Protein AF-A0A956ATN1-F1 (afdb_monomer)

Mean predicted aligned error: 4.31 Å

Solvent-accessible surface area (backbone atoms only — not comparable to full-atom values): 8400 Å² total; per-residue (Å²): 84,71,47,79,45,84,55,100,91,40,74,44,55,21,83,60,87,74,61,74,91,43,49,50,73,65,96,58,38,43,32,34,65,78,18,37,39,31,65,59,89,83,26,42,40,33,41,41,52,32,57,32,76,62,70,100,52,100,42,57,66,34,44,30,34,41,37,42,37,34,59,76,43,75,50,94,66,71,44,70,74,44,100,81,63,52,31,38,39,28,53,42,15,69,38,21,41,31,41,39,45,26,70,30,80,62,44,73,52,72,51,80,40,63,44,69,50,76,52,57,86,61,62,64,78,81,78,40,97,74,87,85,87,68,72,42,86,48,99,91,50,66,51,109

Structure (mmCIF, N/CA/C/O backbone):
data_AF-A0A956ATN1-F1
#
_entry.id   AF-A0A956ATN1-F1
#
loop_
_atom_site.group_PDB
_atom_site.id
_atom_site.type_symbol
_atom_site.label_a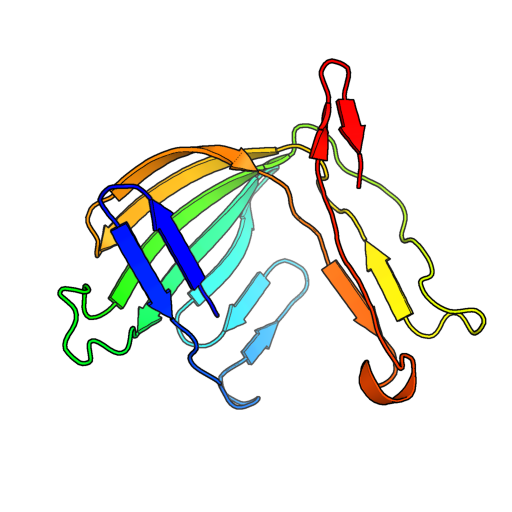tom_id
_atom_site.label_alt_id
_atom_site.label_comp_id
_atom_site.label_asym_id
_atom_site.label_entity_id
_atom_site.label_seq_id
_atom_site.pdbx_PDB_ins_code
_atom_site.Cartn_x
_atom_site.Cartn_y
_atom_site.Cartn_z
_atom_site.occupancy
_atom_site.B_iso_or_equiv
_atom_site.auth_seq_id
_atom_site.auth_comp_id
_atom_site.auth_asym_id
_atom_site.auth_atom_id
_atom_site.pdbx_PDB_model_num
ATOM 1 N N . MET A 1 1 ? 0.417 -8.103 4.912 1.00 94.56 1 MET A N 1
ATOM 2 C CA . MET A 1 1 ? 0.610 -6.775 4.308 1.00 94.56 1 MET A CA 1
ATOM 3 C C . MET A 1 1 ? 1.352 -5.906 5.301 1.00 94.56 1 MET A C 1
ATOM 5 O O . MET A 1 1 ? 0.981 -5.896 6.466 1.00 94.56 1 MET A O 1
ATOM 9 N N . ASN A 1 2 ? 2.399 -5.207 4.876 1.00 94.81 2 ASN A N 1
ATOM 10 C CA . ASN A 1 2 ? 3.101 -4.305 5.783 1.00 94.81 2 ASN A CA 1
ATOM 11 C C . ASN A 1 2 ? 2.355 -2.968 5.863 1.00 94.81 2 ASN A C 1
ATOM 13 O O . ASN A 1 2 ? 1.872 -2.469 4.848 1.00 94.81 2 ASN A O 1
ATOM 17 N N . VAL A 1 3 ? 2.236 -2.409 7.066 1.00 95.19 3 VAL A N 1
ATOM 18 C CA . VAL A 1 3 ? 1.506 -1.160 7.327 1.00 95.19 3 VAL A CA 1
ATOM 19 C C . VAL A 1 3 ? 2.317 -0.304 8.285 1.00 95.19 3 VAL A C 1
ATOM 21 O O . VAL A 1 3 ? 2.756 -0.795 9.322 1.00 95.19 3 VAL A O 1
ATOM 24 N N . ALA A 1 4 ? 2.470 0.979 7.970 1.00 93.62 4 ALA A N 1
ATOM 25 C CA . ALA A 1 4 ? 3.062 1.967 8.862 1.00 93.62 4 ALA A CA 1
ATOM 26 C C . ALA A 1 4 ? 2.110 3.162 9.001 1.00 93.62 4 ALA A C 1
ATOM 28 O O . ALA A 1 4 ? 1.644 3.724 8.011 1.00 93.62 4 ALA A O 1
ATOM 29 N N . LEU A 1 5 ? 1.810 3.531 10.241 1.00 92.19 5 LEU A N 1
ATOM 30 C CA . LEU A 1 5 ? 0.965 4.654 10.620 1.00 92.19 5 LEU A CA 1
ATOM 31 C C . LEU A 1 5 ? 1.817 5.618 11.435 1.00 92.19 5 LEU A C 1
ATOM 33 O O . LEU A 1 5 ? 2.311 5.268 12.510 1.00 92.19 5 LEU A O 1
ATOM 37 N N . HIS A 1 6 ? 1.957 6.830 10.914 1.00 89.75 6 HIS A N 1
ATOM 38 C CA . HIS A 1 6 ? 2.695 7.910 11.543 1.00 89.75 6 HIS A CA 1
ATOM 39 C C . HIS A 1 6 ? 1.778 9.105 11.747 1.00 89.75 6 HIS A C 1
ATOM 41 O O . HIS A 1 6 ? 1.199 9.628 10.798 1.00 89.75 6 HIS A O 1
ATOM 47 N N . GLY A 1 7 ? 1.690 9.564 12.983 1.00 86.06 7 GLY A N 1
ATOM 48 C CA . GLY A 1 7 ? 0.989 10.779 13.345 1.00 86.06 7 GLY A CA 1
ATOM 49 C C . GLY A 1 7 ? 1.372 11.230 14.750 1.00 86.06 7 GLY A C 1
ATOM 50 O O . GLY A 1 7 ? 2.090 10.512 15.453 1.00 86.06 7 GLY A O 1
ATOM 51 N N . PRO A 1 8 ? 0.894 12.411 15.169 1.00 81.81 8 PRO A N 1
ATOM 52 C CA . PRO A 1 8 ? 1.109 12.920 16.523 1.00 81.81 8 PRO A CA 1
ATOM 53 C C . PRO A 1 8 ? 0.684 11.913 17.600 1.00 81.81 8 PRO A C 1
ATOM 55 O O . PRO A 1 8 ? 1.420 11.695 18.559 1.00 81.81 8 PRO A O 1
ATOM 58 N N . ASP A 1 9 ? -0.444 11.234 17.368 1.00 73.88 9 ASP A N 1
ATOM 59 C CA . ASP A 1 9 ? -1.102 10.362 18.347 1.00 73.88 9 ASP A CA 1
ATOM 60 C C . ASP A 1 9 ? -1.008 8.864 18.008 1.00 73.88 9 ASP A C 1
ATOM 62 O O . ASP A 1 9 ? -1.551 8.022 18.722 1.00 73.88 9 ASP A O 1
ATOM 66 N N . ALA A 1 10 ? -0.334 8.505 16.909 1.00 74.31 10 ALA A N 1
ATOM 67 C CA . ALA A 1 10 ? -0.229 7.121 16.457 1.00 74.31 10 ALA A CA 1
ATOM 68 C C . ALA A 1 10 ? 1.140 6.828 15.836 1.00 74.31 10 ALA A C 1
ATOM 70 O O . ALA A 1 10 ? 1.537 7.428 14.836 1.00 74.31 10 ALA A O 1
ATOM 71 N N . ARG A 1 11 ? 1.841 5.852 16.414 1.00 86.56 11 ARG A N 1
ATOM 72 C CA . ARG A 1 11 ? 3.038 5.227 15.842 1.00 86.56 11 ARG A CA 1
ATOM 73 C C . ARG A 1 11 ? 2.790 3.735 15.821 1.00 86.56 11 ARG A C 1
ATOM 75 O O . ARG A 1 11 ? 2.953 3.063 16.834 1.00 86.56 11 ARG A O 1
ATOM 82 N N . VAL A 1 12 ? 2.273 3.241 14.703 1.00 89.12 12 VAL A N 1
ATOM 83 C CA . VAL A 1 12 ? 1.878 1.837 14.581 1.00 89.12 12 VAL A CA 1
ATOM 84 C C . VAL A 1 12 ? 2.533 1.225 13.361 1.00 89.12 12 VAL A C 1
ATOM 86 O O . VAL A 1 12 ? 2.455 1.784 12.274 1.00 89.12 12 VAL A O 1
ATOM 89 N N . TRP A 1 13 ? 3.147 0.061 13.533 1.00 90.75 13 TRP A N 1
ATOM 90 C CA . TRP A 1 13 ? 3.815 -0.653 12.458 1.00 90.75 13 TRP A CA 1
ATOM 91 C C . TRP A 1 13 ? 3.449 -2.130 12.506 1.00 90.75 13 TRP A C 1
ATOM 93 O O . TRP A 1 13 ? 3.445 -2.753 13.572 1.00 90.75 13 TRP A O 1
ATOM 103 N N . SER A 1 14 ? 3.183 -2.691 11.335 1.00 92.94 14 SER A N 1
ATOM 104 C CA . SER A 1 14 ? 3.136 -4.123 11.095 1.00 92.94 14 SER A CA 1
ATOM 105 C 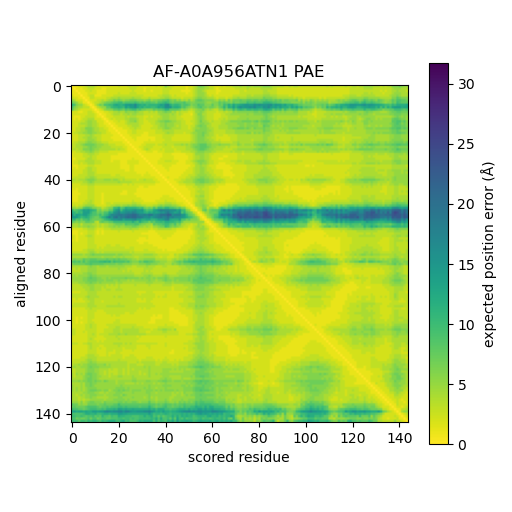C . SER A 1 14 ? 4.084 -4.453 9.953 1.00 92.94 14 SER A C 1
ATOM 107 O O . SER A 1 14 ? 3.916 -3.956 8.841 1.00 92.94 14 SER A O 1
ATOM 109 N N . PHE A 1 15 ? 5.073 -5.293 10.245 1.00 91.62 15 PHE A N 1
ATOM 110 C CA . PHE A 1 15 ? 6.072 -5.776 9.293 1.00 91.62 15 PHE A CA 1
ATOM 111 C C . PHE A 1 15 ? 6.123 -7.305 9.344 1.00 91.62 15 PHE A C 1
ATOM 113 O O . PHE A 1 15 ? 7.133 -7.905 9.706 1.00 91.62 15 PHE A O 1
ATOM 120 N N . THR A 1 16 ? 4.970 -7.937 9.113 1.00 90.12 16 THR A N 1
ATOM 121 C CA . THR A 1 16 ? 4.845 -9.397 9.182 1.00 90.12 16 THR A CA 1
ATOM 122 C C . THR A 1 16 ? 5.148 -10.008 7.819 1.00 90.12 16 THR A C 1
ATOM 124 O O . THR A 1 16 ? 4.287 -9.995 6.931 1.00 90.12 16 THR A O 1
ATOM 127 N N . GLU A 1 17 ? 6.337 -10.598 7.698 1.00 90.75 17 GLU A N 1
ATOM 128 C CA . GLU A 1 17 ? 6.719 -11.443 6.566 1.00 90.75 17 GLU A CA 1
ATOM 129 C C . GLU A 1 17 ? 5.845 -12.700 6.504 1.00 90.75 17 GLU A C 1
ATOM 131 O O . GLU A 1 17 ? 5.511 -13.302 7.530 1.00 90.75 17 GLU A O 1
ATOM 136 N N . ARG A 1 18 ? 5.446 -13.086 5.292 1.0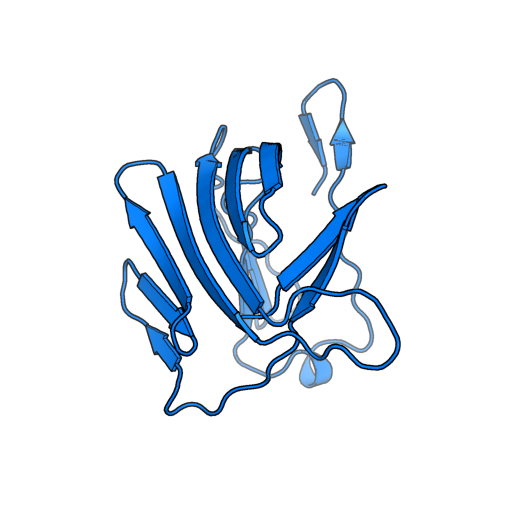0 92.94 18 ARG A N 1
ATOM 137 C CA . ARG A 1 18 ? 4.556 -14.224 5.047 1.00 92.94 18 ARG A CA 1
ATOM 138 C C . ARG A 1 18 ? 5.100 -15.104 3.933 1.00 92.94 18 ARG A C 1
ATOM 140 O O . ARG A 1 18 ? 5.663 -14.603 2.965 1.00 92.94 18 ARG A O 1
ATOM 147 N N . GLY A 1 19 ? 4.906 -16.412 4.088 1.00 95.38 19 GLY A N 1
ATOM 148 C CA . GLY A 1 19 ? 5.204 -17.394 3.053 1.00 95.38 19 GLY A CA 1
ATOM 149 C C . GLY A 1 19 ? 4.242 -17.293 1.869 1.00 95.38 19 GLY A C 1
ATOM 150 O O . GLY A 1 19 ? 3.202 -16.633 1.938 1.00 95.38 19 GLY A O 1
ATOM 151 N N . ALA A 1 20 ? 4.595 -17.968 0.775 1.00 95.50 20 ALA A N 1
ATOM 152 C CA . ALA A 1 20 ? 3.796 -17.993 -0.449 1.00 95.50 20 ALA A CA 1
ATOM 153 C C . ALA A 1 20 ? 2.400 -18.613 -0.247 1.00 95.50 20 ALA A C 1
ATOM 155 O O . ALA A 1 20 ? 1.456 -18.230 -0.926 1.00 95.50 20 ALA A O 1
ATOM 156 N N . ASP A 1 21 ? 2.258 -19.529 0.710 1.00 97.31 21 ASP A N 1
ATOM 157 C CA . ASP A 1 21 ? 0.999 -20.172 1.101 1.00 97.31 21 ASP A CA 1
ATOM 158 C C . ASP A 1 21 ? -0.022 -19.196 1.707 1.00 97.31 21 ASP A C 1
ATOM 160 O O . ASP A 1 21 ? -1.227 -19.432 1.646 1.00 97.31 21 ASP A O 1
ATOM 164 N N . ALA A 1 22 ? 0.449 -18.075 2.254 1.00 97.19 22 ALA A N 1
ATOM 165 C CA . ALA A 1 22 ? -0.388 -17.012 2.793 1.00 97.19 22 ALA A CA 1
ATOM 166 C C . ALA A 1 22 ? -0.645 -15.877 1.784 1.00 97.19 22 ALA A C 1
ATOM 168 O O . ALA A 1 22 ? -1.166 -14.830 2.175 1.00 97.19 22 ALA A O 1
ATOM 169 N N . VAL A 1 23 ? -0.276 -16.046 0.511 1.00 97.56 23 VAL A N 1
ATOM 170 C CA . VAL A 1 23 ? -0.507 -15.058 -0.549 1.00 97.56 23 VAL A CA 1
ATOM 171 C C . VAL A 1 23 ? -1.400 -15.661 -1.625 1.00 97.56 23 VAL A C 1
ATOM 173 O O . VAL A 1 23 ? -1.074 -16.676 -2.232 1.00 97.56 23 VAL A O 1
ATOM 176 N N . ALA A 1 24 ? -2.515 -14.995 -1.903 1.00 97.38 24 ALA A N 1
ATOM 177 C CA . ALA A 1 24 ? -3.398 -15.337 -3.010 1.00 97.38 24 ALA A CA 1
ATOM 178 C C . ALA A 1 24 ? -3.657 -14.091 -3.853 1.00 97.38 24 ALA A C 1
ATOM 180 O O . ALA A 1 24 ? -3.810 -12.990 -3.326 1.00 97.38 24 ALA A O 1
ATOM 181 N N . ARG A 1 25 ? -3.696 -14.248 -5.174 1.00 95.81 25 ARG A N 1
ATOM 182 C CA . ARG A 1 25 ? -3.927 -13.140 -6.100 1.00 95.81 25 ARG A CA 1
ATOM 183 C C . ARG A 1 25 ? -4.733 -13.617 -7.293 1.00 95.81 25 ARG A C 1
ATOM 185 O O . ARG A 1 25 ? -4.445 -14.676 -7.845 1.00 95.81 25 ARG A O 1
ATOM 192 N N . ASP A 1 26 ? -5.666 -12.787 -7.724 1.00 94.19 26 ASP A N 1
ATOM 193 C CA . ASP A 1 26 ? -6.343 -12.913 -9.006 1.00 94.19 26 ASP A CA 1
ATOM 194 C C . ASP A 1 26 ? -6.265 -11.585 -9.781 1.00 94.19 26 ASP A C 1
ATOM 196 O O . ASP A 1 26 ? -5.338 -10.789 -9.595 1.00 94.19 26 ASP A O 1
ATOM 200 N N . ARG A 1 27 ? -7.178 -11.384 -10.733 1.00 90.94 27 ARG A N 1
ATOM 201 C CA . ARG A 1 27 ? -7.222 -10.179 -11.561 1.00 90.94 27 ARG A CA 1
ATOM 202 C C . ARG A 1 27 ? -7.574 -8.928 -10.752 1.00 90.94 27 ARG A C 1
ATOM 204 O O . ARG A 1 27 ? -6.992 -7.879 -11.005 1.00 90.94 27 ARG A O 1
ATOM 211 N N . ASP A 1 28 ? -8.511 -9.043 -9.816 1.00 90.00 28 ASP A N 1
ATOM 212 C CA . ASP A 1 28 ? -9.148 -7.907 -9.144 1.00 90.00 28 ASP A CA 1
ATOM 213 C C . ASP A 1 28 ? -8.788 -7.828 -7.652 1.00 90.00 28 ASP A C 1
ATOM 215 O O . ASP A 1 28 ? -9.111 -6.834 -6.995 1.00 90.00 28 ASP A O 1
ATOM 219 N N . GLN A 1 29 ? -8.113 -8.853 -7.120 1.00 95.88 29 GLN A N 1
ATOM 220 C CA . GLN A 1 29 ? -7.802 -8.993 -5.704 1.00 95.88 29 GLN A CA 1
ATOM 221 C C . GLN A 1 29 ? -6.368 -9.478 -5.436 1.00 95.88 29 GLN A C 1
ATOM 223 O O . GLN A 1 29 ? -5.843 -10.379 -6.091 1.00 95.88 29 GLN A O 1
ATOM 228 N N . LEU A 1 30 ? -5.765 -8.927 -4.380 1.00 97.19 30 LEU A N 1
ATOM 229 C CA . LEU A 1 30 ? -4.561 -9.425 -3.717 1.00 97.19 30 LEU A CA 1
ATOM 230 C C . LEU A 1 30 ? -4.860 -9.651 -2.230 1.00 97.19 30 LEU A C 1
ATOM 232 O O . LEU A 1 30 ? -5.197 -8.715 -1.509 1.00 97.19 30 LEU A O 1
ATOM 236 N N . ALA A 1 31 ? -4.704 -10.883 -1.762 1.00 98.12 31 ALA A N 1
ATOM 237 C CA . ALA A 1 31 ? -4.797 -11.262 -0.359 1.00 98.12 31 ALA A CA 1
ATOM 238 C C . ALA A 1 31 ? -3.414 -11.640 0.189 1.00 98.12 31 ALA A C 1
ATOM 240 O O . ALA A 1 31 ? -2.666 -12.391 -0.436 1.00 98.12 31 ALA A O 1
ATOM 241 N N . ILE A 1 32 ? -3.081 -11.115 1.369 1.00 97.50 32 ILE A N 1
ATOM 242 C CA . ILE A 1 32 ? -1.842 -11.400 2.098 1.00 97.50 32 ILE A CA 1
ATOM 243 C C . ILE A 1 32 ? -2.215 -11.696 3.555 1.00 97.50 32 ILE A C 1
ATOM 245 O O . ILE A 1 32 ? -2.445 -10.783 4.353 1.00 97.50 32 ILE A O 1
ATOM 249 N N . GLY A 1 33 ? -2.263 -12.977 3.914 1.00 96.12 33 GLY A N 1
ATOM 250 C CA . GLY A 1 33 ? -2.876 -13.448 5.150 1.00 96.12 33 GLY A CA 1
ATOM 251 C C . GLY A 1 33 ? -4.359 -13.086 5.186 1.00 96.12 33 GLY A C 1
ATOM 252 O O . GLY A 1 33 ? -5.098 -13.381 4.255 1.00 96.12 33 GLY A O 1
ATOM 253 N N . GLU A 1 34 ? -4.786 -12.420 6.257 1.00 96.62 34 GLU A N 1
ATOM 254 C CA . GLU A 1 34 ? -6.175 -11.974 6.424 1.00 96.62 34 GLU A CA 1
ATOM 255 C C . GLU A 1 34 ? -6.442 -10.565 5.866 1.00 96.62 34 GLU A C 1
ATOM 257 O O . GLU A 1 34 ? -7.578 -10.096 5.916 1.00 96.62 34 GLU A O 1
ATOM 262 N N . SER A 1 35 ? -5.418 -9.881 5.344 1.00 98.19 35 SER A N 1
ATOM 263 C CA . SER A 1 35 ? -5.582 -8.577 4.699 1.00 98.19 35 SER A CA 1
ATOM 264 C C . SER A 1 35 ? -5.825 -8.737 3.207 1.00 98.19 35 SER A C 1
ATOM 266 O O . SER A 1 35 ? -5.181 -9.556 2.547 1.00 98.19 35 SER A O 1
ATOM 268 N N . VAL A 1 36 ? -6.715 -7.914 2.662 1.00 98.44 36 VAL A N 1
ATOM 269 C CA . VAL A 1 36 ? -7.159 -7.995 1.271 1.00 98.44 36 VAL A CA 1
ATOM 270 C C . VAL A 1 36 ? -7.188 -6.610 0.646 1.00 98.44 36 VAL A C 1
ATOM 272 O O . VAL A 1 36 ? -7.734 -5.675 1.218 1.00 98.44 36 VAL A O 1
ATOM 275 N N . MET A 1 37 ? -6.644 -6.493 -0.557 1.00 98.00 37 MET A N 1
ATOM 276 C CA . MET A 1 37 ? -6.757 -5.335 -1.434 1.00 98.00 37 MET A CA 1
ATOM 277 C C . MET A 1 37 ? -7.556 -5.736 -2.671 1.00 98.00 37 MET A C 1
ATOM 279 O O . MET A 1 37 ? -7.254 -6.760 -3.280 1.00 98.00 37 MET A O 1
ATOM 283 N N . ARG A 1 38 ? -8.566 -4.949 -3.044 1.00 97.81 38 ARG A N 1
ATOM 284 C CA . ARG A 1 38 ? -9.400 -5.219 -4.220 1.00 97.81 38 ARG A CA 1
ATOM 285 C C . ARG A 1 38 ? -9.995 -3.959 -4.825 1.00 97.81 38 ARG A C 1
ATOM 287 O O . ARG A 1 38 ? -10.309 -3.014 -4.101 1.00 97.81 38 ARG A O 1
ATOM 294 N N . TRP A 1 39 ? -10.217 -3.977 -6.131 1.00 94.75 39 TRP A N 1
ATOM 295 C CA . TRP A 1 39 ? -10.989 -2.933 -6.802 1.00 94.75 39 TRP A CA 1
ATOM 296 C C . TRP A 1 39 ? -12.491 -3.175 -6.621 1.00 94.75 39 TRP A C 1
ATOM 298 O O . TRP A 1 39 ? -12.989 -4.285 -6.804 1.00 94.75 39 TRP A O 1
ATOM 308 N N . VAL A 1 40 ? -13.224 -2.132 -6.236 1.00 95.56 40 VAL A N 1
ATOM 309 C CA . VAL A 1 40 ? -14.686 -2.129 -6.114 1.00 95.56 40 VAL A CA 1
ATOM 310 C C . VAL A 1 40 ? -15.208 -0.892 -6.835 1.00 95.56 40 VAL A C 1
ATOM 312 O O . VAL A 1 40 ? -15.178 0.210 -6.292 1.00 95.56 40 VAL A O 1
ATOM 315 N N . GLY A 1 41 ? -15.681 -1.073 -8.069 1.00 93.94 41 GLY A N 1
ATOM 316 C CA . GLY A 1 41 ? -16.020 0.057 -8.934 1.00 93.94 41 GLY A CA 1
ATOM 317 C C . GLY A 1 41 ? -14.766 0.851 -9.302 1.00 93.94 41 GLY A C 1
ATOM 318 O O . GLY A 1 41 ? -13.806 0.278 -9.808 1.00 93.94 41 GLY A O 1
ATOM 319 N N . ASP A 1 42 ? -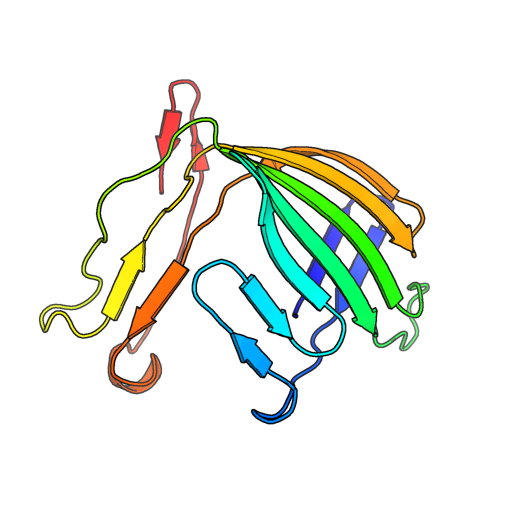14.780 2.153 -9.031 1.00 93.75 42 ASP A N 1
ATOM 320 C CA . ASP A 1 42 ? -13.668 3.081 -9.262 1.00 93.75 42 ASP A CA 1
ATOM 321 C C . ASP A 1 42 ? -12.763 3.272 -8.031 1.00 93.75 42 ASP A C 1
ATOM 323 O O . ASP A 1 42 ? -11.892 4.139 -8.036 1.00 93.75 42 ASP A O 1
ATOM 327 N N . GLU A 1 43 ? -12.938 2.474 -6.974 1.00 96.75 43 GLU A N 1
ATOM 328 C CA . GLU A 1 43 ? -12.183 2.605 -5.727 1.00 96.75 43 GLU A CA 1
ATOM 329 C C . GLU A 1 43 ? -11.360 1.355 -5.412 1.00 96.75 43 GLU A C 1
ATOM 331 O O . GLU A 1 43 ? -11.814 0.218 -5.559 1.00 96.75 43 GLU A O 1
ATOM 336 N N . LEU A 1 44 ? -10.153 1.573 -4.898 1.00 97.56 44 LEU A N 1
ATOM 337 C CA . LEU A 1 44 ? -9.336 0.537 -4.290 1.00 97.56 44 LEU A CA 1
ATOM 338 C C . LEU A 1 44 ? -9.726 0.411 -2.815 1.00 97.56 44 LEU A C 1
ATOM 340 O O . LEU A 1 44 ? -9.542 1.339 -2.024 1.00 97.56 44 LEU A O 1
ATOM 344 N N . VAL A 1 45 ? -10.257 -0.745 -2.433 1.00 98.50 45 VAL A N 1
ATOM 345 C CA . VAL A 1 45 ? -10.633 -1.063 -1.054 1.00 98.50 45 VAL A CA 1
ATOM 346 C C . VAL A 1 45 ? -9.592 -1.998 -0.454 1.00 98.50 45 VAL A C 1
ATOM 348 O O . VAL A 1 45 ? -9.310 -3.062 -1.005 1.00 98.50 45 VAL A O 1
ATOM 351 N N . ILE A 1 46 ? -9.042 -1.608 0.694 1.00 98.56 46 ILE A N 1
ATOM 352 C CA . ILE A 1 46 ? -8.046 -2.376 1.440 1.00 98.56 46 ILE A CA 1
ATOM 353 C C . ILE A 1 46 ? -8.614 -2.679 2.824 1.00 98.56 46 ILE A C 1
ATOM 355 O O . ILE A 1 46 ? -8.789 -1.780 3.645 1.00 98.56 46 ILE A O 1
ATOM 359 N N . ASP A 1 47 ? -8.905 -3.946 3.074 1.00 98.62 47 ASP A N 1
ATOM 360 C CA . ASP A 1 47 ? -9.270 -4.475 4.381 1.00 98.62 47 ASP A CA 1
ATOM 361 C C . ASP A 1 47 ? -7.995 -4.963 5.080 1.00 98.62 47 ASP A C 1
ATOM 363 O O . ASP A 1 47 ? -7.299 -5.850 4.586 1.00 98.62 47 ASP A O 1
ATOM 367 N N . LEU A 1 48 ? -7.668 -4.353 6.217 1.00 98.06 48 LEU A N 1
ATOM 368 C CA . LEU A 1 48 ? -6.476 -4.646 7.003 1.00 98.06 48 LEU A CA 1
ATOM 369 C C . LEU A 1 48 ? -6.825 -5.520 8.202 1.00 98.06 48 LEU A C 1
ATOM 371 O O . LEU A 1 48 ? -7.740 -5.208 8.971 1.00 98.06 48 LEU A O 1
ATOM 375 N N . LYS A 1 49 ? -6.028 -6.569 8.395 1.00 97.25 49 LYS A N 1
ATOM 376 C CA . LYS A 1 49 ? -5.971 -7.361 9.621 1.00 97.25 49 LYS A CA 1
ATOM 377 C C . LYS A 1 49 ? -4.536 -7.827 9.838 1.00 97.25 49 LYS A C 1
ATOM 379 O O . LYS A 1 49 ? -4.133 -8.933 9.483 1.00 97.25 49 LYS A O 1
ATOM 384 N N . GLU A 1 50 ? -3.741 -6.923 10.393 1.00 96.19 50 GLU A N 1
ATOM 385 C CA . GLU A 1 50 ? -2.298 -7.087 10.527 1.00 96.19 50 GLU A CA 1
ATOM 386 C C . GLU A 1 50 ? -1.866 -7.055 11.984 1.00 96.19 50 GLU A C 1
ATOM 388 O O . GLU A 1 50 ? -2.297 -6.196 12.746 1.00 96.19 50 GLU A O 1
ATOM 393 N N . ARG A 1 51 ? -0.981 -7.972 12.378 1.00 92.62 51 ARG A N 1
ATOM 394 C CA . ARG A 1 51 ? -0.434 -8.005 13.739 1.00 92.62 51 ARG A CA 1
ATOM 395 C C . ARG A 1 51 ? 0.685 -6.988 13.869 1.00 92.62 51 ARG A C 1
ATOM 397 O O . ARG A 1 51 ? 1.540 -6.894 12.991 1.00 92.62 51 ARG A O 1
ATOM 404 N N . THR A 1 52 ? 0.713 -6.253 14.964 1.00 89.31 52 THR A N 1
ATOM 405 C CA . THR A 1 52 ? 1.867 -5.422 15.316 1.00 89.31 52 THR A CA 1
ATOM 406 C C . THR A 1 52 ? 2.800 -6.224 16.226 1.00 89.31 52 THR A C 1
ATOM 408 O O . THR A 1 52 ? 2.499 -7.354 16.626 1.00 89.31 52 THR A O 1
ATOM 411 N N . LYS A 1 53 ? 3.950 -5.642 16.569 1.00 80.62 53 LYS A N 1
ATOM 412 C CA . LYS A 1 53 ? 4.845 -6.191 17.589 1.00 80.62 53 LYS A CA 1
ATOM 413 C C . LYS A 1 53 ? 4.983 -5.172 18.728 1.00 80.62 53 LYS A C 1
ATOM 415 O O . LYS A 1 53 ? 5.900 -4.355 18.683 1.00 80.62 53 LYS A O 1
ATOM 420 N N . PRO A 1 54 ? 4.081 -5.177 19.725 1.00 65.06 54 PRO A N 1
ATOM 421 C CA . PRO A 1 54 ? 4.148 -4.238 20.837 1.00 65.06 54 PRO A CA 1
ATOM 422 C C . PRO A 1 54 ? 5.289 -4.661 21.773 1.00 65.06 54 P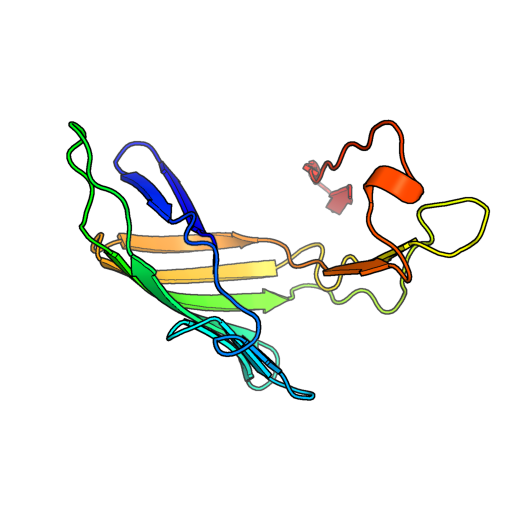RO A C 1
ATOM 424 O O . PRO A 1 54 ? 5.095 -5.435 22.705 1.00 65.06 54 PRO A O 1
ATOM 427 N N . PHE A 1 55 ? 6.513 -4.213 21.495 1.00 61.78 55 PHE A N 1
ATOM 428 C CA . PHE A 1 55 ? 7.635 -4.343 22.425 1.00 61.78 55 PHE A CA 1
ATOM 429 C C . PHE A 1 55 ? 7.940 -2.969 23.012 1.00 61.78 55 PHE A C 1
ATOM 431 O O . PHE A 1 55 ? 8.344 -2.066 22.289 1.00 61.78 55 PHE A O 1
ATOM 438 N N . PHE A 1 56 ? 7.733 -2.830 24.324 1.00 60.59 56 PHE A N 1
ATOM 439 C CA . PHE A 1 56 ? 8.041 -1.653 25.154 1.00 60.59 56 PHE A CA 1
ATOM 440 C C . PHE A 1 56 ? 7.316 -0.331 24.811 1.00 60.59 56 PHE A C 1
ATOM 442 O O . PHE A 1 56 ? 7.263 0.555 25.661 1.00 60.59 56 PHE A O 1
ATOM 449 N N . GLU A 1 57 ? 6.692 -0.204 23.639 1.00 65.94 57 GLU A N 1
ATOM 450 C CA . GLU A 1 57 ? 5.863 0.941 23.244 1.00 65.94 57 GLU A CA 1
ATOM 451 C C . GLU A 1 57 ? 4.360 0.659 23.438 1.00 65.94 57 GLU A C 1
ATOM 453 O O . GLU A 1 57 ? 3.886 -0.460 23.225 1.00 65.94 57 GLU A O 1
ATOM 458 N N . LYS A 1 58 ? 3.580 1.689 23.813 1.00 72.00 58 LYS A N 1
ATOM 459 C CA . LYS A 1 58 ? 2.105 1.639 23.829 1.00 72.00 58 LYS A CA 1
ATOM 460 C C . LYS A 1 58 ? 1.572 1.611 22.392 1.00 72.00 58 LYS A C 1
ATOM 462 O O . LYS A 1 58 ? 1.153 2.631 21.853 1.00 72.00 58 LYS A O 1
ATOM 467 N N . MET A 1 59 ? 1.597 0.436 21.779 1.00 79.94 59 MET A N 1
ATOM 468 C CA . MET A 1 59 ? 1.036 0.176 20.457 1.00 79.94 59 MET A CA 1
ATOM 469 C C . MET A 1 59 ? -0.165 -0.770 20.564 1.00 79.94 59 MET A C 1
ATOM 471 O O . MET A 1 59 ? -0.152 -1.661 21.415 1.00 79.94 59 MET A O 1
ATOM 475 N N . PRO A 1 60 ? -1.192 -0.628 19.706 1.00 82.81 60 PRO A N 1
ATOM 476 C CA . PRO A 1 60 ? -2.237 -1.644 19.601 1.00 82.81 60 PRO A CA 1
ATOM 477 C C . PRO A 1 60 ? -1.622 -2.976 19.163 1.00 82.81 60 PRO A C 1
ATOM 479 O O . PRO A 1 60 ? -0.638 -2.963 18.431 1.00 82.81 60 PRO A O 1
ATOM 482 N N . GLU A 1 61 ? -2.224 -4.111 19.518 1.00 87.94 61 GLU A N 1
ATOM 483 C CA . GLU A 1 61 ? -1.753 -5.454 19.119 1.00 87.94 61 GLU A CA 1
ATOM 484 C C . GLU A 1 61 ? -1.933 -5.749 17.619 1.00 87.94 61 GLU A C 1
ATOM 486 O O . GLU A 1 61 ? -1.316 -6.662 17.062 1.00 87.94 61 GLU A O 1
ATOM 491 N N . ALA A 1 62 ? -2.793 -4.977 16.953 1.00 92.31 62 ALA A N 1
ATOM 492 C CA . ALA A 1 62 ? -3.107 -5.140 15.546 1.00 92.31 62 ALA A CA 1
ATOM 493 C C . ALA A 1 62 ? -3.501 -3.813 14.887 1.00 92.31 62 ALA A C 1
ATOM 495 O O . ALA A 1 62 ? -4.028 -2.906 15.537 1.00 92.31 62 ALA A O 1
ATOM 496 N N . VAL A 1 63 ? -3.298 -3.739 13.575 1.00 95.06 63 VAL A N 1
ATOM 497 C CA . VAL A 1 63 ? -3.922 -2.757 12.690 1.00 95.06 63 VAL A CA 1
ATOM 498 C C . VAL A 1 63 ? -5.107 -3.432 12.018 1.00 95.06 63 VAL A C 1
ATOM 500 O O . VAL A 1 63 ? -4.931 -4.355 11.220 1.00 95.06 63 VAL A O 1
ATOM 503 N N . ILE A 1 64 ? -6.311 -2.988 12.367 1.00 97.19 64 ILE A N 1
ATOM 504 C CA . ILE A 1 64 ? -7.559 -3.553 11.850 1.00 97.19 64 ILE A CA 1
ATOM 505 C C . ILE A 1 64 ? -8.437 -2.425 11.339 1.00 97.19 64 ILE A C 1
ATOM 507 O O . ILE A 1 64 ? -8.653 -1.434 12.041 1.00 97.19 64 ILE A O 1
ATOM 511 N N . GLY A 1 65 ? -8.968 -2.585 10.130 1.00 98.06 65 GLY A N 1
ATOM 512 C CA . GLY A 1 65 ? -9.935 -1.656 9.564 1.00 98.06 65 GLY A CA 1
ATOM 513 C C . GLY A 1 65 ? -9.935 -1.634 8.050 1.00 98.06 65 GLY A C 1
ATOM 514 O O . GLY A 1 65 ? -9.477 -2.573 7.409 1.00 98.06 65 GLY A O 1
ATOM 515 N N . ARG A 1 66 ? -10.457 -0.546 7.488 1.00 98.69 66 ARG A N 1
ATOM 516 C CA . ARG A 1 66 ? -10.616 -0.372 6.048 1.00 98.69 66 ARG A CA 1
ATOM 517 C C . ARG A 1 66 ? -10.003 0.935 5.574 1.00 98.69 66 ARG A C 1
ATOM 519 O O . ARG A 1 66 ? -10.164 1.977 6.208 1.00 98.69 66 ARG A O 1
ATOM 526 N N . ILE A 1 67 ? -9.360 0.866 4.420 1.00 98.56 67 ILE A N 1
ATOM 527 C CA . ILE A 1 67 ? -8.914 2.007 3.632 1.00 98.56 67 ILE A CA 1
ATOM 528 C C . ILE A 1 67 ? -9.689 1.981 2.315 1.00 98.56 67 ILE A C 1
ATOM 530 O O . ILE A 1 67 ? -9.796 0.934 1.678 1.00 98.56 67 ILE A O 1
ATOM 534 N N . ARG A 1 68 ? -10.240 3.123 1.911 1.00 98.69 68 ARG A N 1
ATOM 535 C CA . ARG A 1 68 ? -10.805 3.334 0.575 1.00 98.69 68 ARG A CA 1
ATOM 536 C C . ARG A 1 68 ? -9.972 4.394 -0.116 1.00 98.69 68 ARG A C 1
ATOM 538 O O . ARG A 1 68 ? -9.843 5.499 0.404 1.00 98.69 68 ARG A O 1
ATOM 545 N N . LEU A 1 69 ? -9.399 4.057 -1.258 1.00 98.38 69 LEU A N 1
ATOM 546 C CA . LEU A 1 69 ? -8.648 4.978 -2.094 1.00 98.38 69 LEU A CA 1
ATOM 547 C C . LEU A 1 69 ? -9.425 5.195 -3.386 1.00 98.38 69 LEU A C 1
ATOM 549 O O . LEU A 1 69 ? -9.716 4.249 -4.113 1.00 98.38 69 LEU A O 1
ATOM 553 N N . ARG A 1 70 ? -9.735 6.455 -3.671 1.00 98.19 70 ARG A N 1
ATOM 554 C CA . ARG A 1 70 ? -10.392 6.890 -4.895 1.00 98.19 70 ARG A CA 1
ATOM 555 C C . ARG A 1 70 ? -9.390 7.661 -5.752 1.00 98.19 70 ARG A C 1
ATOM 557 O O . ARG A 1 70 ? -8.990 8.757 -5.346 1.00 98.19 70 ARG A O 1
ATOM 564 N N . PRO A 1 71 ? -8.958 7.118 -6.899 1.00 96.69 71 PRO A N 1
ATOM 565 C CA . PRO A 1 71 ? -8.116 7.841 -7.842 1.00 96.69 71 PRO A CA 1
ATOM 566 C C . PRO A 1 71 ? -8.788 9.144 -8.290 1.00 96.69 71 PRO A C 1
ATOM 568 O O . PRO A 1 71 ? -9.973 9.161 -8.615 1.00 96.69 71 PRO A O 1
ATOM 571 N N . GLU A 1 72 ? -8.030 10.238 -8.313 1.00 94.94 72 GLU A N 1
ATOM 572 C CA . GLU A 1 72 ? -8.440 11.483 -8.985 1.00 94.94 72 GLU A CA 1
ATOM 573 C C . GLU A 1 72 ? -7.977 11.477 -10.449 1.00 94.94 72 GLU A C 1
ATOM 575 O O . GLU A 1 72 ? -8.572 12.120 -11.309 1.00 94.94 72 GLU A O 1
ATOM 580 N N . MET A 1 73 ? -6.914 10.721 -10.724 1.00 91.31 73 MET A N 1
ATOM 581 C CA . MET A 1 73 ? -6.353 10.477 -12.043 1.00 91.31 73 MET A CA 1
ATOM 582 C C . MET A 1 73 ? -5.776 9.063 -12.069 1.00 91.31 73 MET A C 1
ATOM 584 O O . MET A 1 73 ? -5.137 8.643 -11.102 1.00 91.31 73 MET A O 1
ATOM 588 N N . LEU A 1 74 ? -5.984 8.356 -13.180 1.00 93.31 74 LEU A N 1
ATOM 589 C CA . LEU A 1 74 ? -5.331 7.083 -13.468 1.00 93.31 74 LEU A CA 1
ATOM 590 C C . LEU A 1 74 ? -4.260 7.289 -14.536 1.00 93.31 74 LEU A C 1
ATOM 592 O O . LEU A 1 74 ? -4.497 7.985 -15.522 1.00 93.31 74 LEU A O 1
ATOM 596 N N . PHE A 1 75 ? -3.098 6.680 -14.333 1.00 91.75 75 PHE A N 1
ATOM 597 C CA . PHE A 1 75 ? -2.018 6.643 -15.316 1.00 91.75 75 PHE A CA 1
ATOM 598 C C . PHE A 1 75 ? -2.101 5.348 -16.119 1.00 91.75 75 PHE A C 1
ATOM 600 O O . PHE A 1 75 ? -2.206 4.261 -15.553 1.00 91.75 75 PHE A O 1
ATOM 607 N N . ASP A 1 76 ? -2.044 5.457 -17.441 1.00 92.12 76 ASP A N 1
ATOM 608 C CA . ASP A 1 76 ? -2.320 4.364 -18.380 1.00 92.12 76 ASP A CA 1
ATOM 609 C C . ASP A 1 76 ? -1.069 3.636 -18.892 1.00 92.12 76 ASP A C 1
ATOM 611 O O . ASP A 1 76 ? -1.182 2.658 -19.631 1.00 92.12 76 ASP A O 1
ATOM 615 N N . HIS A 1 77 ? 0.122 4.074 -18.485 1.00 91.88 77 HIS A N 1
ATOM 616 C CA . HIS A 1 77 ? 1.385 3.509 -18.942 1.00 91.88 77 HIS A CA 1
ATOM 617 C C . HIS A 1 77 ? 2.365 3.247 -17.798 1.00 91.88 77 HIS A C 1
ATOM 619 O O . HIS A 1 77 ? 2.327 3.865 -16.732 1.00 91.88 77 HIS A O 1
ATOM 625 N N . GLN A 1 78 ? 3.265 2.305 -18.062 1.00 95.56 78 GLN A N 1
ATOM 626 C CA . GLN A 1 78 ? 4.353 1.913 -17.176 1.00 95.56 78 GLN A CA 1
ATOM 627 C C . GLN A 1 78 ? 5.652 2.597 -17.614 1.00 95.56 78 GLN A C 1
ATOM 629 O O . GLN A 1 78 ? 5.867 2.859 -18.798 1.00 95.56 78 GLN A O 1
ATOM 634 N N . VAL A 1 79 ? 6.534 2.853 -16.655 1.00 95.12 79 VAL A N 1
ATOM 635 C CA . VAL A 1 79 ? 7.849 3.463 -16.843 1.00 95.12 79 VAL A CA 1
ATOM 636 C C . VAL A 1 79 ? 8.917 2.391 -16.662 1.00 95.12 79 VAL A C 1
ATOM 638 O O . VAL A 1 79 ? 8.965 1.713 -15.637 1.00 95.12 79 VAL A O 1
ATOM 641 N N . ILE A 1 80 ? 9.789 2.243 -17.656 1.00 96.12 80 ILE A N 1
ATOM 642 C CA . ILE A 1 80 ? 10.943 1.344 -17.580 1.00 96.12 80 ILE A CA 1
ATOM 643 C C . ILE A 1 80 ? 11.994 1.952 -16.642 1.00 96.12 80 ILE A C 1
ATOM 645 O O . ILE A 1 80 ? 12.407 3.095 -16.832 1.00 96.12 80 ILE A O 1
ATOM 649 N N . LEU A 1 81 ? 12.440 1.179 -15.650 1.00 95.19 81 LEU A N 1
ATOM 650 C CA . LEU A 1 81 ? 13.388 1.632 -14.627 1.00 95.19 81 LEU A CA 1
ATOM 651 C C . LEU A 1 81 ? 14.853 1.314 -14.951 1.00 95.19 81 LEU A C 1
ATOM 653 O O . LEU A 1 81 ? 15.755 1.906 -14.359 1.00 95.19 81 LEU A O 1
ATOM 657 N N . ASP A 1 82 ? 15.115 0.375 -15.858 1.00 93.88 82 ASP A N 1
ATOM 658 C CA . ASP A 1 82 ? 16.467 -0.054 -16.211 1.00 93.88 82 ASP A CA 1
ATOM 659 C C . ASP A 1 82 ? 16.672 -0.148 -17.727 1.00 93.88 82 ASP A C 1
ATOM 661 O O . ASP A 1 82 ? 15.746 -0.394 -18.494 1.00 93.88 82 ASP A O 1
ATOM 665 N N . ALA A 1 83 ? 17.924 -0.015 -18.172 1.00 91.94 83 ALA A N 1
ATOM 666 C CA . ALA A 1 83 ? 18.268 -0.000 -19.596 1.00 91.94 83 ALA A CA 1
ATOM 667 C C . ALA A 1 83 ? 17.892 -1.287 -20.357 1.00 91.94 83 ALA A C 1
ATOM 669 O O . ALA A 1 83 ? 17.835 -1.268 -21.584 1.00 91.94 83 ALA A O 1
ATOM 670 N N . ARG A 1 84 ? 17.670 -2.409 -19.656 1.00 94.19 84 ARG A N 1
ATOM 671 C CA . ARG A 1 84 ? 17.281 -3.689 -20.263 1.00 94.19 84 ARG A CA 1
ATOM 672 C C . ARG A 1 84 ? 15.774 -3.943 -20.203 1.00 94.19 84 ARG A C 1
ATOM 674 O O . ARG A 1 84 ? 15.347 -4.986 -20.688 1.00 94.19 84 ARG A O 1
ATOM 681 N N . GLY A 1 85 ? 14.977 -3.039 -19.626 1.00 95.00 85 GLY A N 1
ATOM 682 C CA . GLY A 1 85 ? 13.522 -3.197 -19.549 1.00 95.00 85 GLY A CA 1
ATOM 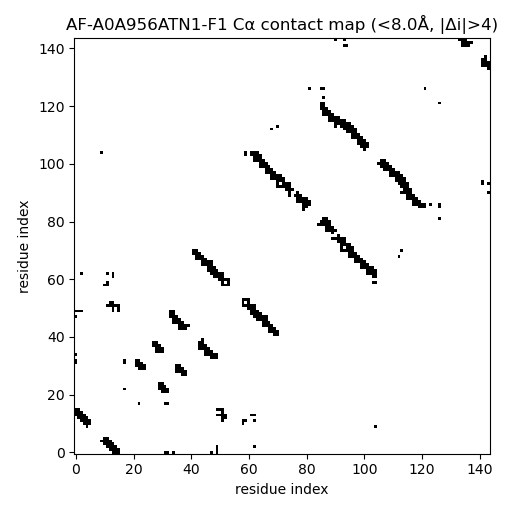683 C C . GLY A 1 85 ? 13.062 -4.353 -18.661 1.00 95.00 85 GLY A C 1
ATOM 684 O O . GLY A 1 85 ? 11.997 -4.916 -18.897 1.00 95.00 85 GLY A O 1
ATOM 685 N N . ARG A 1 86 ? 13.873 -4.756 -17.677 1.00 96.69 86 ARG A N 1
ATOM 686 C CA . ARG A 1 86 ? 13.587 -5.885 -16.779 1.00 96.69 86 ARG A CA 1
ATOM 687 C C . ARG A 1 86 ? 12.782 -5.489 -15.551 1.00 96.69 86 ARG A C 1
ATOM 689 O O . ARG A 1 86 ? 12.202 -6.370 -14.921 1.00 96.69 86 ARG A O 1
ATOM 696 N N . HIS A 1 87 ? 12.752 -4.201 -15.236 1.00 97.31 87 HIS A N 1
ATOM 697 C CA . HIS A 1 87 ? 12.039 -3.605 -14.119 1.00 97.31 87 HIS A CA 1
ATOM 698 C C . HIS A 1 87 ? 11.186 -2.448 -14.618 1.00 97.31 87 HIS A C 1
ATOM 700 O O . HIS A 1 87 ? 11.648 -1.579 -15.362 1.00 97.31 87 HIS A O 1
ATOM 706 N N . VAL A 1 88 ? 9.933 -2.436 -14.187 1.00 96.56 88 VAL A N 1
ATOM 707 C CA . VAL A 1 88 ? 8.948 -1.421 -14.542 1.00 96.56 88 VAL A CA 1
ATOM 708 C C . VAL A 1 88 ? 8.266 -0.900 -13.288 1.00 96.56 88 VAL A C 1
ATOM 710 O O . VAL A 1 88 ? 7.995 -1.644 -12.342 1.00 96.56 88 VAL A O 1
ATOM 713 N N . TRP A 1 89 ? 7.966 0.388 -13.305 1.00 96.31 89 TRP A N 1
ATOM 714 C CA . TRP A 1 89 ? 7.156 1.061 -12.305 1.00 96.31 89 TRP A CA 1
ATOM 715 C C . TRP A 1 89 ? 5.900 1.611 -12.956 1.00 96.31 89 TRP A C 1
ATOM 717 O O . TRP A 1 89 ? 5.935 2.130 -14.069 1.00 96.31 89 TRP A O 1
ATOM 727 N N . TRP A 1 90 ? 4.778 1.504 -12.265 1.00 96.31 90 TRP A N 1
ATOM 728 C CA . TRP A 1 90 ? 3.499 1.996 -12.733 1.00 96.31 90 TRP A CA 1
ATOM 729 C C . TRP A 1 90 ? 2.881 2.902 -11.671 1.00 96.31 90 TRP A C 1
ATOM 731 O O . TRP A 1 90 ? 2.417 2.399 -10.644 1.00 96.31 90 TRP A O 1
ATOM 741 N N . PRO A 1 91 ? 2.835 4.226 -11.894 1.00 95.25 91 PRO A N 1
ATOM 742 C CA . PRO A 1 91 ? 2.209 5.155 -10.963 1.00 95.25 91 PRO A CA 1
ATOM 743 C C . PRO A 1 91 ? 0.683 5.148 -11.130 1.00 95.25 91 PRO A C 1
ATOM 745 O O . PRO A 1 91 ? 0.107 6.162 -11.490 1.00 95.25 91 PRO A O 1
ATOM 748 N N . ILE A 1 92 ? 0.031 4.003 -10.899 1.00 95.44 92 ILE A N 1
ATOM 749 C CA . ILE A 1 92 ? -1.388 3.721 -11.203 1.00 95.44 92 ILE A CA 1
ATOM 750 C C . ILE A 1 92 ? -2.325 4.902 -10.899 1.00 95.44 92 ILE A C 1
ATOM 752 O O . ILE A 1 92 ? -3.119 5.286 -11.754 1.00 95.44 92 ILE A O 1
ATOM 756 N N . ALA A 1 93 ? -2.228 5.487 -9.703 1.00 95.94 93 ALA A N 1
ATOM 757 C CA . ALA A 1 93 ? -2.950 6.691 -9.304 1.00 95.94 93 ALA A CA 1
ATOM 758 C C . ALA A 1 93 ? -1.991 7.670 -8.598 1.00 95.94 93 ALA A C 1
ATOM 760 O O . ALA A 1 93 ? -1.852 7.610 -7.373 1.00 95.94 93 ALA A O 1
ATOM 761 N N . PRO A 1 94 ? -1.329 8.596 -9.319 1.00 93.75 94 PRO A N 1
ATOM 762 C CA . PRO A 1 94 ? -0.362 9.533 -8.726 1.00 93.75 94 PRO A CA 1
ATOM 763 C C . PRO A 1 94 ? -1.021 10.525 -7.754 1.00 93.75 94 PRO A C 1
ATOM 765 O O . PRO A 1 94 ? -0.393 11.043 -6.820 1.00 93.75 94 PRO A O 1
ATOM 768 N N . THR A 1 95 ? -2.312 10.788 -7.973 1.00 94.50 95 THR A N 1
ATOM 769 C CA . THR A 1 95 ? -3.166 11.568 -7.083 1.00 94.50 95 THR A CA 1
ATOM 770 C C . THR A 1 95 ? -4.481 10.841 -6.821 1.00 94.50 95 THR A C 1
ATOM 772 O O . THR A 1 95 ? -5.131 10.310 -7.724 1.00 94.50 95 THR A O 1
ATOM 775 N N . ALA A 1 96 ? -4.845 10.773 -5.547 1.00 95.88 96 ALA A N 1
ATOM 776 C CA . ALA A 1 96 ? -6.038 10.104 -5.067 1.00 95.88 96 ALA A CA 1
ATOM 777 C C . ALA A 1 96 ? -6.536 10.759 -3.775 1.00 95.88 96 ALA A C 1
ATOM 779 O O . ALA A 1 96 ? -5.774 11.394 -3.035 1.00 95.88 96 ALA A O 1
ATOM 780 N N . ARG A 1 97 ? -7.808 10.531 -3.461 1.00 97.50 97 ARG A N 1
ATOM 781 C CA . ARG A 1 97 ? -8.379 10.753 -2.131 1.00 97.50 97 ARG A CA 1
ATOM 782 C C . ARG A 1 97 ? -8.396 9.443 -1.365 1.00 97.50 97 ARG A C 1
ATOM 784 O O . ARG A 1 97 ? -8.662 8.393 -1.938 1.00 97.50 97 ARG A O 1
ATOM 791 N N . VAL A 1 98 ? -8.137 9.510 -0.066 1.00 98.25 98 VAL A N 1
ATOM 792 C CA . VAL A 1 98 ? -8.236 8.352 0.821 1.00 98.25 98 VAL A CA 1
ATOM 793 C C . VAL A 1 98 ? -9.193 8.630 1.967 1.00 98.25 98 VAL A C 1
ATOM 795 O O . VAL A 1 98 ? -9.195 9.726 2.530 1.00 98.25 98 VAL A O 1
ATOM 798 N N . GLU A 1 99 ? -9.975 7.620 2.318 1.00 98.62 99 GLU A N 1
ATOM 799 C CA . GLU A 1 99 ? -10.680 7.498 3.585 1.00 98.62 99 GLU A CA 1
ATOM 800 C C . GLU A 1 99 ? -10.080 6.322 4.354 1.00 98.62 99 GLU A C 1
ATOM 802 O O . GLU A 1 99 ? -9.970 5.210 3.835 1.00 98.62 99 GLU A O 1
ATOM 807 N N . VAL A 1 100 ? -9.684 6.569 5.598 1.00 98.12 100 VAL A N 1
ATOM 808 C CA . VAL A 1 100 ? -9.118 5.565 6.495 1.00 98.12 100 VAL A CA 1
ATOM 809 C C . VAL A 1 100 ? -10.027 5.432 7.704 1.00 98.12 100 VAL A C 1
ATOM 811 O O . VAL A 1 100 ? -10.302 6.413 8.396 1.00 98.12 100 VAL A O 1
ATOM 814 N N . ALA A 1 101 ? -10.470 4.208 7.974 1.00 98.19 101 ALA A N 1
ATOM 815 C CA . ALA A 1 101 ? -11.301 3.861 9.114 1.00 98.19 101 ALA A CA 1
ATOM 816 C C . ALA A 1 101 ? -10.760 2.607 9.808 1.00 98.19 101 ALA A C 1
ATOM 818 O O . ALA A 1 101 ? -11.063 1.478 9.421 1.00 98.19 101 ALA A O 1
ATOM 819 N N . LEU A 1 102 ? -9.966 2.813 10.857 1.00 96.75 102 LEU A N 1
ATOM 820 C CA . LEU A 1 102 ? -9.341 1.761 11.650 1.00 96.75 102 LEU A CA 1
ATOM 821 C C . LEU A 1 102 ? -10.086 1.568 12.967 1.00 96.75 102 LEU A C 1
ATOM 823 O O . LEU A 1 102 ? -10.290 2.519 13.716 1.00 96.75 102 LEU A O 1
ATOM 827 N N . THR A 1 103 ? -10.465 0.332 13.275 1.00 96.19 103 THR A N 1
ATOM 828 C CA . THR A 1 103 ? -11.022 -0.044 14.583 1.00 96.19 103 THR A CA 1
ATOM 829 C C . THR A 1 103 ? -9.923 -0.244 15.621 1.00 96.19 1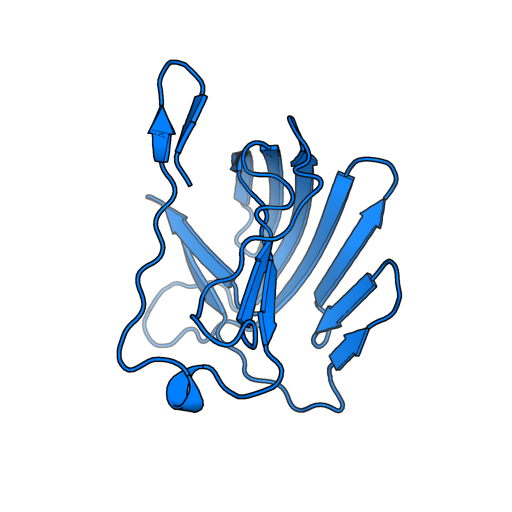03 THR A C 1
ATOM 831 O O . THR A 1 103 ? -10.131 0.038 16.793 1.00 96.19 103 THR A O 1
ATOM 834 N N . SER A 1 104 ? -8.724 -0.629 15.188 1.00 93.19 104 SER A N 1
ATOM 835 C CA . SER A 1 104 ? -7.506 -0.665 15.997 1.00 93.19 104 SER A CA 1
ATOM 836 C C . SER A 1 104 ? -6.398 -0.025 15.161 1.00 93.19 104 SER A C 1
ATOM 838 O O . SER A 1 104 ? -6.073 -0.590 14.113 1.00 93.19 104 SER A O 1
ATOM 840 N N . PRO A 1 105 ? -5.873 1.169 15.509 1.00 92.12 105 PRO A N 1
ATOM 841 C CA . PRO A 1 105 ? -5.926 1.897 16.794 1.00 92.12 105 PRO A CA 1
ATOM 842 C C . PRO A 1 105 ? -7.133 2.845 17.026 1.00 92.12 105 PRO A C 1
ATOM 844 O O . PRO A 1 105 ? -6.962 3.883 17.653 1.00 92.12 105 PRO A O 1
ATOM 847 N N . ALA A 1 106 ? -8.342 2.546 16.539 1.00 92.94 106 ALA A N 1
ATOM 848 C CA . ALA A 1 106 ? -9.512 3.438 16.661 1.00 92.94 106 ALA A CA 1
ATOM 849 C C . ALA A 1 106 ? -9.284 4.837 16.042 1.00 92.94 106 ALA A C 1
ATOM 851 O O . ALA A 1 106 ? -9.542 5.871 16.655 1.00 92.94 106 ALA A O 1
ATOM 852 N N . LEU A 1 107 ? -8.801 4.859 14.798 1.00 93.00 107 LEU A N 1
ATOM 853 C CA . LEU A 1 107 ? -8.419 6.070 14.073 1.00 93.00 107 LEU A CA 1
ATOM 854 C C . LEU A 1 107 ? -9.274 6.242 12.815 1.00 93.00 107 LEU A C 1
ATOM 856 O O . LEU A 1 107 ? -9.482 5.291 12.061 1.00 93.00 107 LEU A O 1
ATOM 860 N N . ARG A 1 108 ? -9.732 7.470 12.556 1.00 96.12 108 ARG A N 1
ATOM 861 C CA . ARG A 1 108 ? -10.456 7.830 11.331 1.00 96.12 108 ARG A CA 1
ATOM 862 C C . ARG A 1 108 ? -9.935 9.140 10.767 1.00 96.12 108 ARG A C 1
ATOM 864 O O . ARG A 1 108 ? -9.831 10.114 11.505 1.00 96.12 108 ARG A O 1
ATOM 871 N N . PHE A 1 109 ? -9.638 9.171 9.474 1.00 96.06 109 PHE A N 1
ATOM 872 C CA . PHE A 1 109 ? -9.266 10.401 8.778 1.00 96.06 109 PHE A CA 1
ATOM 873 C C . PHE A 1 109 ? -9.498 10.281 7.273 1.00 96.06 109 PHE A C 1
ATOM 875 O O . PHE A 1 109 ? -9.652 9.188 6.729 1.00 96.06 109 PHE A O 1
ATOM 882 N N . THR A 1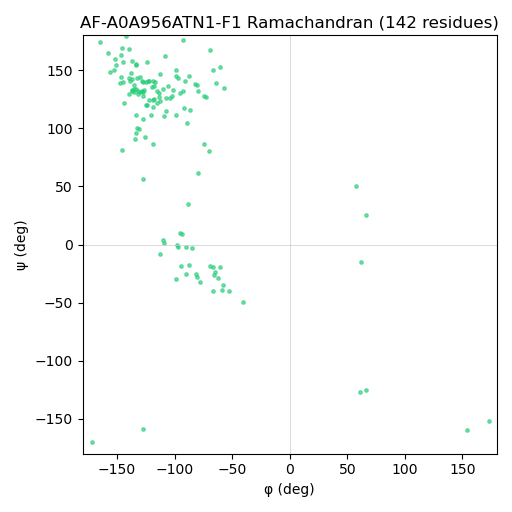 110 ? -9.492 11.424 6.592 1.00 98.06 110 THR A N 1
ATOM 883 C CA . THR A 1 110 ? -9.441 11.493 5.130 1.00 98.06 110 THR A CA 1
ATOM 884 C C . THR A 1 110 ? -8.251 12.336 4.697 1.00 98.06 110 THR A C 1
ATOM 886 O O . THR A 1 110 ? -7.756 13.165 5.462 1.00 98.06 110 THR A O 1
ATOM 889 N N . GLY A 1 111 ? -7.767 12.134 3.474 1.00 95.62 111 GLY A N 1
ATOM 890 C CA . GLY A 1 111 ? -6.605 12.869 2.990 1.00 95.62 111 GLY A CA 1
ATOM 891 C C . GLY A 1 111 ? -6.309 12.665 1.513 1.00 95.62 111 GLY A C 1
ATOM 892 O O . GLY A 1 111 ? -7.113 12.101 0.770 1.00 95.62 111 GLY A O 1
ATOM 893 N N . ARG A 1 112 ? -5.135 13.147 1.102 1.00 94.88 112 ARG A N 1
ATOM 894 C CA . ARG A 1 112 ? -4.547 12.871 -0.213 1.00 94.88 112 ARG A CA 1
ATOM 895 C C . ARG A 1 112 ? -3.723 11.589 -0.140 1.00 94.88 112 ARG A C 1
ATOM 897 O O . ARG A 1 112 ? -3.051 11.348 0.859 1.00 94.88 112 ARG A O 1
ATOM 904 N N . ALA A 1 113 ? -3.730 10.819 -1.215 1.00 95.75 113 ALA A N 1
ATOM 905 C CA . ALA A 1 113 ? -2.984 9.578 -1.360 1.00 95.75 113 ALA A CA 1
ATOM 906 C C . ALA A 1 113 ? -2.430 9.431 -2.783 1.00 95.75 113 ALA A C 1
ATOM 908 O O . ALA A 1 113 ? -2.610 10.311 -3.631 1.00 95.75 113 ALA A O 1
ATOM 909 N N . TYR A 1 114 ? -1.723 8.329 -3.002 1.00 95.94 114 TYR A N 1
ATOM 910 C CA . TYR A 1 114 ? -1.321 7.820 -4.304 1.00 95.94 114 TYR A CA 1
ATOM 911 C C . TYR A 1 114 ? -1.315 6.284 -4.244 1.00 95.94 114 TYR A C 1
ATOM 913 O O . TYR A 1 114 ? -1.318 5.707 -3.153 1.00 95.94 114 TYR A O 1
ATOM 921 N N . HIS A 1 115 ? -1.320 5.635 -5.402 1.00 96.06 115 HIS A N 1
ATOM 922 C CA . HIS A 1 115 ? -1.157 4.193 -5.546 1.00 96.06 115 HIS A CA 1
ATOM 923 C C . HIS A 1 115 ? -0.219 3.908 -6.716 1.00 96.06 115 HIS A C 1
ATOM 925 O O . HIS A 1 115 ? -0.397 4.464 -7.799 1.00 96.06 115 HIS A O 1
ATOM 931 N N . ASP A 1 116 ? 0.765 3.047 -6.500 1.00 96.44 116 ASP A N 1
ATOM 932 C CA . ASP A 1 116 ? 1.694 2.598 -7.522 1.00 96.44 116 ASP A CA 1
ATOM 933 C C . ASP A 1 116 ? 1.991 1.098 -7.399 1.00 96.44 116 ASP A C 1
ATOM 935 O O . ASP A 1 116 ? 1.615 0.431 -6.429 1.00 96.44 116 ASP A O 1
ATOM 939 N N . ALA A 1 117 ? 2.640 0.559 -8.427 1.00 95.06 117 ALA A N 1
ATOM 940 C CA . ALA A 1 117 ? 3.121 -0.811 -8.466 1.00 95.06 117 ALA A CA 1
ATOM 941 C C . ALA A 1 117 ? 4.518 -0.869 -9.087 1.00 95.06 117 ALA A C 1
ATOM 943 O O . ALA A 1 117 ? 4.846 -0.102 -9.989 1.00 95.06 117 ALA A O 1
ATOM 944 N N . ASN A 1 118 ? 5.330 -1.814 -8.623 1.00 95.38 118 ASN A N 1
ATOM 945 C CA . ASN A 1 118 ? 6.621 -2.146 -9.215 1.00 95.38 118 ASN A CA 1
ATOM 946 C C . ASN A 1 118 ? 6.611 -3.625 -9.604 1.00 95.38 118 ASN A C 1
ATOM 948 O O . ASN A 1 118 ? 6.085 -4.457 -8.862 1.00 95.38 118 ASN A O 1
ATOM 952 N N . GLN A 1 119 ? 7.199 -3.953 -10.749 1.00 94.62 119 GLN A N 1
ATOM 953 C CA . GLN A 1 119 ? 7.326 -5.322 -11.236 1.00 94.62 119 GLN A CA 1
ATOM 954 C C . GLN A 1 119 ? 8.706 -5.523 -11.859 1.00 94.62 119 GLN A C 1
ATOM 956 O O . GLN A 1 119 ? 9.220 -4.643 -12.545 1.00 94.62 119 GLN A O 1
ATOM 961 N N . GLY A 1 120 ? 9.277 -6.711 -11.667 1.00 95.62 120 GLY A N 1
ATOM 962 C CA . GLY A 1 120 ? 10.505 -7.119 -12.334 1.00 95.62 120 GLY A CA 1
ATOM 963 C C . GLY A 1 120 ? 10.507 -8.604 -12.676 1.00 95.62 120 GLY A C 1
ATOM 964 O O . GLY A 1 120 ? 9.785 -9.393 -12.066 1.00 95.62 120 GLY A O 1
ATOM 965 N N . VAL A 1 121 ? 11.316 -8.983 -13.666 1.00 97.06 121 VAL A N 1
ATOM 966 C CA . VAL A 1 121 ? 11.575 -10.399 -14.014 1.00 97.06 121 VAL A CA 1
ATOM 967 C C . VAL A 1 121 ? 12.694 -11.025 -13.172 1.00 97.06 121 VAL A C 1
ATOM 969 O O . VAL A 1 121 ? 13.004 -12.204 -13.313 1.00 97.06 121 VAL A O 1
ATOM 972 N N . GLU A 1 122 ? 13.315 -10.231 -12.306 1.00 96.19 122 GLU A N 1
ATOM 973 C CA . GLU A 1 122 ? 14.375 -10.616 -11.379 1.00 96.19 122 GLU A CA 1
ATOM 974 C C . GLU A 1 122 ? 14.239 -9.804 -10.083 1.00 96.19 122 GLU A C 1
ATOM 976 O O . GLU A 1 122 ? 13.483 -8.831 -10.022 1.00 96.19 122 GLU A O 1
ATOM 981 N N . ALA A 1 123 ? 14.990 -10.184 -9.050 1.00 93.69 123 ALA A N 1
ATOM 982 C CA . ALA A 1 123 ? 15.054 -9.417 -7.812 1.00 93.69 123 ALA A CA 1
ATOM 983 C C . ALA A 1 123 ? 15.723 -8.045 -8.031 1.00 93.69 123 ALA A C 1
ATOM 985 O O . ALA A 1 123 ? 16.591 -7.892 -8.897 1.00 93.69 123 ALA A O 1
ATOM 986 N N . LEU A 1 124 ? 15.337 -7.039 -7.240 1.00 92.44 124 LEU A N 1
ATOM 987 C CA . LEU A 1 124 ? 15.836 -5.666 -7.392 1.00 92.44 124 LEU A CA 1
ATOM 988 C C . LEU A 1 124 ? 17.364 -5.588 -7.256 1.00 92.44 124 LEU A C 1
ATOM 990 O O . LEU A 1 124 ? 18.010 -4.877 -8.020 1.00 92.44 124 LEU A O 1
ATOM 994 N N . GLU A 1 125 ? 17.961 -6.350 -6.341 1.00 93.44 125 GLU A N 1
ATOM 995 C CA . GLU A 1 125 ? 19.406 -6.380 -6.091 1.00 93.44 125 GLU A CA 1
ATOM 996 C C . GLU A 1 125 ? 20.234 -6.950 -7.255 1.00 93.44 125 GLU A C 1
ATOM 998 O O . GLU A 1 125 ? 21.431 -6.675 -7.346 1.00 93.44 125 GLU A O 1
ATOM 1003 N N . ALA A 1 126 ? 19.612 -7.696 -8.174 1.00 94.81 126 ALA A N 1
ATOM 1004 C CA . ALA A 1 126 ? 20.260 -8.148 -9.407 1.00 94.81 126 ALA A CA 1
ATOM 1005 C C . ALA A 1 126 ? 20.277 -7.061 -10.499 1.00 94.81 126 ALA A C 1
ATOM 1007 O O . ALA A 1 126 ? 21.144 -7.080 -11.379 1.00 94.81 126 ALA A O 1
ATOM 1008 N N . GLY A 1 127 ? 19.333 -6.114 -10.446 1.00 92.31 127 GLY A N 1
ATOM 1009 C CA . GLY A 1 127 ? 19.197 -5.023 -11.415 1.00 92.31 127 GLY A CA 1
ATOM 1010 C C . GLY A 1 127 ? 19.805 -3.695 -10.958 1.00 92.31 127 GLY A C 1
ATOM 1011 O O . GLY A 1 127 ? 20.282 -2.920 -11.787 1.00 92.31 127 GLY A O 1
ATOM 1012 N N . PHE A 1 128 ? 19.827 -3.429 -9.649 1.00 94.25 128 PHE A N 1
ATOM 1013 C CA . PHE A 1 128 ? 20.147 -2.116 -9.095 1.00 94.25 128 PHE A CA 1
ATOM 1014 C C . PHE A 1 128 ? 21.148 -2.192 -7.943 1.00 94.25 128 PHE A C 1
ATOM 1016 O O . PHE A 1 128 ? 20.974 -2.928 -6.978 1.00 94.25 128 PHE A O 1
ATOM 1023 N N . ARG A 1 129 ? 22.161 -1.318 -7.980 1.00 94.50 129 ARG A N 1
ATOM 1024 C CA . ARG A 1 129 ? 23.047 -1.071 -6.826 1.00 94.50 129 ARG A CA 1
ATOM 1025 C C . ARG A 1 129 ? 22.392 -0.170 -5.775 1.00 94.50 129 ARG A C 1
ATOM 1027 O O . ARG A 1 129 ? 22.706 -0.245 -4.592 1.00 94.50 129 ARG A O 1
ATOM 1034 N N . ARG A 1 130 ? 21.547 0.755 -6.230 1.00 93.00 130 ARG A N 1
ATOM 1035 C CA . ARG A 1 130 ? 20.807 1.719 -5.416 1.00 93.00 130 ARG A CA 1
ATOM 1036 C C . ARG A 1 130 ? 19.579 2.151 -6.198 1.00 93.00 130 ARG A C 1
ATOM 1038 O O . ARG A 1 130 ? 19.647 2.286 -7.415 1.00 93.00 130 ARG A O 1
ATOM 1045 N N . TRP A 1 131 ? 18.519 2.455 -5.470 1.00 91.12 131 TRP A N 1
ATOM 1046 C CA . TRP A 1 131 ? 17.341 3.121 -5.992 1.00 91.12 131 TRP A CA 1
ATOM 1047 C C . TRP A 1 131 ? 16.885 4.194 -5.002 1.00 91.12 131 TRP A C 1
ATOM 1049 O O . TRP A 1 131 ? 17.253 4.174 -3.823 1.00 91.12 131 TRP A O 1
ATOM 1059 N N . THR A 1 132 ? 16.135 5.164 -5.501 1.00 91.56 132 THR A N 1
ATOM 1060 C CA . THR A 1 132 ? 15.462 6.186 -4.702 1.00 91.56 132 THR A CA 1
ATOM 1061 C C . THR A 1 132 ? 14.088 6.393 -5.297 1.00 91.56 132 THR A C 1
ATOM 1063 O O . THR A 1 132 ? 13.953 6.417 -6.516 1.00 91.56 132 THR A O 1
ATOM 1066 N N . TRP A 1 133 ? 13.102 6.581 -4.437 1.00 91.50 133 TRP A N 1
ATOM 1067 C CA . TRP A 1 133 ? 11.733 6.859 -4.829 1.00 91.50 133 TRP A CA 1
ATOM 1068 C C . TRP A 1 133 ? 11.294 8.148 -4.138 1.00 91.50 133 TRP A C 1
ATOM 1070 O O . TRP A 1 133 ? 11.656 8.387 -2.982 1.00 91.50 133 TRP A O 1
ATOM 1080 N N . SER A 1 134 ? 10.563 8.996 -4.854 1.00 91.62 134 SER A N 1
ATOM 1081 C CA . SER A 1 134 ? 10.019 10.238 -4.322 1.00 91.62 134 SER A CA 1
ATOM 1082 C C . SER A 1 134 ? 8.688 10.530 -4.985 1.00 91.62 134 SER A C 1
ATOM 1084 O O . SER A 1 134 ? 8.522 10.314 -6.175 1.00 91.62 134 SER A O 1
ATOM 1086 N N . ARG A 1 135 ? 7.762 11.088 -4.215 1.00 91.31 135 ARG A N 1
ATOM 1087 C CA . ARG A 1 135 ? 6.523 11.653 -4.729 1.00 91.31 135 ARG A CA 1
ATOM 1088 C C . ARG A 1 135 ? 6.234 12.931 -3.972 1.00 91.31 135 ARG A C 1
ATOM 1090 O O . ARG A 1 135 ? 6.201 12.931 -2.741 1.00 91.31 135 ARG A O 1
ATOM 1097 N N . ALA A 1 136 ? 5.973 14.007 -4.696 1.00 89.62 136 ALA A N 1
ATOM 1098 C CA . ALA A 1 136 ? 5.693 15.315 -4.135 1.00 89.62 136 ALA A CA 1
ATOM 1099 C C . ALA A 1 136 ? 4.376 15.868 -4.678 1.00 89.62 136 ALA A C 1
ATOM 1101 O O . ALA A 1 136 ? 4.115 15.871 -5.879 1.00 89.62 136 ALA A O 1
ATOM 1102 N N . ALA A 1 137 ? 3.550 16.380 -3.773 1.00 85.12 137 ALA A N 1
ATOM 1103 C CA . ALA A 1 137 ? 2.441 17.235 -4.154 1.00 85.12 137 ALA A CA 1
ATOM 1104 C C . ALA A 1 137 ? 2.977 18.622 -4.534 1.00 85.12 137 ALA A C 1
ATOM 1106 O O . ALA A 1 137 ? 3.680 19.242 -3.738 1.00 85.12 137 ALA A O 1
ATOM 1107 N N . LEU A 1 138 ? 2.607 19.109 -5.715 1.00 87.19 138 LEU A N 1
ATOM 1108 C CA . LEU A 1 138 ? 2.910 20.454 -6.198 1.00 87.19 138 LEU A CA 1
ATOM 1109 C C . LEU A 1 138 ? 1.633 21.318 -6.197 1.00 87.19 138 LEU A C 1
ATOM 1111 O O . LEU A 1 138 ? 0.531 20.765 -6.111 1.00 87.19 138 LEU A O 1
ATOM 1115 N N . PRO A 1 139 ? 1.741 22.660 -6.263 1.00 83.38 139 PRO A N 1
ATOM 1116 C CA . PRO A 1 139 ? 0.573 23.543 -6.342 1.00 83.38 139 PRO A CA 1
ATOM 1117 C C . PRO A 1 139 ? -0.329 23.264 -7.553 1.00 83.38 139 PRO A C 1
ATOM 1119 O O . PRO A 1 139 ? -1.546 23.383 -7.450 1.00 83.38 139 PRO A O 1
ATOM 1122 N N . ASP A 1 140 ? 0.269 22.877 -8.678 1.00 85.00 140 ASP A N 1
ATOM 1123 C CA . ASP A 1 140 ? -0.364 22.656 -9.980 1.00 85.00 140 ASP A CA 1
ATOM 1124 C C . ASP A 1 140 ? -0.414 21.174 -10.393 1.00 85.00 140 ASP A C 1
ATOM 1126 O O . ASP A 1 140 ? -0.877 20.849 -11.485 1.00 85.00 140 ASP A O 1
ATOM 1130 N N . GLY A 1 141 ? 0.022 20.253 -9.528 1.00 81.75 141 GLY A N 1
ATOM 1131 C CA . GLY A 1 141 ? 0.028 18.835 -9.869 1.00 81.75 141 GLY A CA 1
ATOM 1132 C C . GLY A 1 141 ? 0.698 17.923 -8.850 1.00 81.75 141 GLY A C 1
ATOM 1133 O O . GLY A 1 141 ? 0.717 18.167 -7.642 1.00 81.75 141 GLY A O 1
ATOM 1134 N N . THR A 1 142 ? 1.225 16.809 -9.345 1.00 84.94 142 THR A N 1
ATOM 1135 C CA . THR A 1 142 ? 2.026 15.861 -8.568 1.00 84.94 142 THR A CA 1
ATOM 1136 C C . THR A 1 142 ? 3.279 15.542 -9.367 1.00 84.94 142 THR A C 1
ATOM 1138 O O . THR A 1 142 ? 3.177 15.196 -10.540 1.00 84.94 142 THR A O 1
ATOM 1141 N N . ALA A 1 143 ? 4.440 15.648 -8.727 1.00 83.31 143 ALA A N 1
ATOM 1142 C CA . ALA A 1 143 ? 5.677 15.079 -9.238 1.00 83.31 143 ALA A CA 1
ATOM 1143 C C . ALA A 1 143 ? 5.852 13.684 -8.642 1.00 83.31 143 ALA A C 1
ATOM 1145 O O . ALA A 1 143 ? 5.694 13.495 -7.431 1.00 83.31 143 ALA A O 1
ATOM 1146 N N . VAL A 1 144 ? 6.161 1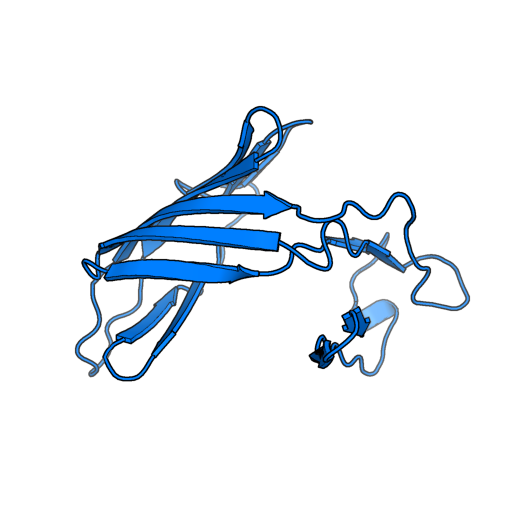2.726 -9.500 1.00 79.25 144 VAL A N 1
ATOM 1147 C CA . VAL A 1 144 ? 6.480 11.342 -9.158 1.00 79.25 144 VAL A CA 1
ATOM 1148 C C . VAL A 1 144 ? 7.786 10.953 -9.833 1.00 79.25 144 VAL A C 1
ATOM 1150 O O . VAL A 1 144 ? 8.124 11.606 -10.847 1.00 79.25 144 VAL A O 1
#

Foldseek 3Di:
DWDADDDPPDGFTFDDDDDPVQWDDDDAWTGRNPWIWGDDPQKIKIFFWGATDPDPDPAWRTWGDMKIKHAPDADDDWDQPAPVSFKIKGQGRLWIKMWTQTPVVRDTDIDIDTDMDMDGPDDPVVGDPDDDDDWDDDPVGIDD

Radius of gyration: 16.66 Å; Cα contacts (8 Å, |Δi|>4): 298; chains: 1; bounding box: 39×44×45 Å

Secondary structure (DSSP, 8-state):
--EEEESSS-EEEE-----GGGEEE-SSEEEETTEEEEEETTEEEEEEEEE---SSS---SEEEEEEEEEEEE-----EE-STTS-EEEEEEEEEEEEEEEEEETTEEEEEEEEEEEEEESS-HHHH-S------EE-SSSEE-

pLDDT: mean 92.51, std 7.13, range [60.59, 98.69]

Nearest PDB structures (foldseek):
  3but-assembly1_A-2  TM=2.453E-01  e=8.091E+00  Archaeoglobus fulgidus DSM 4304
  7sh2-assembly1_F  TM=1.330E-01  e=9.951E+00  Saccharomyces cerevisiae

Sequence (144 aa):
MNVALHGPDARVWSFTERGADAVARDRDQLAIGESVMRWVGDELVIDLKERTKPFFEKMPEAVIGRIRLRPEMLFDHQVILDARGRHVWWPIAPTARVEVALTSPALRFTGRAYHDANQGVEALEAGFRRWTWSRAALPDGTAV